Protein AF-A0A239MAB8-F1 (afdb_monomer_lite)

InterPro domains:
  IPR001387 Cro/C1-type, helix-turn-helix domain [PF01381] (14-65)
  IPR001387 Cro/C1-type, helix-turn-helix domain [PS50943] (10-65)
  IPR001387 Cro/C1-type, helix-turn-helix domain [SM00530] (9-65)
  IPR001387 Cro/C1-type, helix-turn-helix domain [cd00093] (10-65)
  IPR010982 Lambda repressor-like, DNA-binding domain superfamily [G3DSA:1.10.260.40] (6-77)
  IPR010982 Lambda repressor-like, DNA-binding domain superfamily [SSF47413] (8-68)

Radius of gyration: 22.15 Å; chains: 1; bounding box: 36×38×62 Å

Structure (mmCIF, N/CA/C/O backbone):
data_AF-A0A239MAB8-F1
#
_entry.id   AF-A0A239MAB8-F1
#
loop_
_atom_site.group_PDB
_atom_site.id
_atom_site.type_symbol
_atom_site.label_atom_id
_atom_site.label_alt_id
_atom_site.label_comp_id
_atom_site.label_asym_id
_atom_site.label_entity_id
_atom_site.label_seq_id
_atom_site.pdbx_PDB_ins_code
_atom_site.Cartn_x
_atom_site.Cartn_y
_atom_site.Cartn_z
_atom_site.occupancy
_atom_site.B_iso_or_equiv
_atom_site.auth_seq_id
_atom_site.auth_comp_id
_atom_site.auth_asym_id
_atom_site.auth_atom_id
_atom_site.pdbx_PDB_model_num
ATOM 1 N N . MET A 1 1 ? -3.885 15.997 17.990 1.00 55.22 1 MET A N 1
ATOM 2 C CA . MET A 1 1 ? -3.263 15.566 16.721 1.00 55.22 1 MET A CA 1
ATOM 3 C C . MET A 1 1 ? -2.112 14.643 17.076 1.00 55.22 1 MET A C 1
ATOM 5 O O . MET A 1 1 ? -1.429 14.923 18.052 1.00 55.22 1 MET A O 1
ATOM 9 N N . THR A 1 2 ? -1.982 13.510 16.391 1.00 72.38 2 THR A N 1
ATOM 10 C CA . THR A 1 2 ? -0.886 12.551 16.601 1.00 72.38 2 THR A CA 1
ATOM 11 C C . THR A 1 2 ? 0.340 12.976 15.790 1.00 72.38 2 THR A C 1
ATOM 13 O O . THR A 1 2 ? 0.179 13.565 14.726 1.00 72.38 2 THR A O 1
ATOM 16 N N . ASN A 1 3 ? 1.550 12.696 16.287 1.00 85.88 3 ASN A N 1
ATOM 17 C CA . ASN A 1 3 ? 2.802 12.974 15.566 1.00 85.88 3 ASN A CA 1
ATOM 18 C C . ASN A 1 3 ? 3.160 11.873 14.551 1.00 85.88 3 ASN A C 1
ATOM 20 O O . ASN A 1 3 ? 4.149 12.008 13.837 1.00 85.88 3 ASN A O 1
ATOM 24 N N . SER A 1 4 ? 2.390 10.781 14.502 1.00 96.69 4 SER A N 1
ATOM 25 C CA . SER A 1 4 ? 2.621 9.675 13.571 1.00 96.69 4 SER A CA 1
ATOM 26 C C . SER A 1 4 ? 1.962 9.973 12.216 1.00 96.69 4 SER A C 1
ATOM 28 O O . SER A 1 4 ? 0.727 10.038 12.158 1.00 96.69 4 SER A O 1
ATOM 30 N N . PRO A 1 5 ? 2.730 10.140 11.119 1.00 97.25 5 PRO A N 1
ATOM 31 C CA . PRO A 1 5 ? 2.160 10.325 9.786 1.00 97.25 5 PRO A CA 1
ATOM 32 C C . PRO A 1 5 ? 1.316 9.125 9.337 1.00 97.25 5 PRO A C 1
ATOM 34 O O . PRO A 1 5 ? 0.291 9.323 8.690 1.00 97.25 5 PRO A O 1
ATOM 37 N N . THR A 1 6 ? 1.664 7.899 9.737 1.00 97.94 6 THR A N 1
ATOM 38 C CA . THR A 1 6 ? 0.860 6.700 9.447 1.00 97.94 6 THR A CA 1
ATOM 39 C C . THR A 1 6 ? -0.491 6.745 10.155 1.00 97.94 6 THR A C 1
ATOM 41 O O . THR A 1 6 ? -1.522 6.449 9.552 1.00 97.94 6 THR A O 1
ATOM 44 N N . ALA A 1 7 ? -0.513 7.143 11.431 1.00 97.69 7 ALA A N 1
ATOM 45 C CA . ALA A 1 7 ? -1.757 7.281 12.182 1.00 97.69 7 ALA A CA 1
ATOM 46 C C . ALA A 1 7 ? -2.636 8.413 11.627 1.00 97.69 7 ALA A C 1
ATOM 48 O O . ALA A 1 7 ? -3.853 8.254 11.535 1.00 97.69 7 ALA A O 1
ATOM 49 N N . ALA A 1 8 ? -2.021 9.528 11.218 1.00 97.44 8 ALA A N 1
ATOM 50 C CA . ALA A 1 8 ? -2.714 10.634 10.565 1.00 97.44 8 ALA A CA 1
ATOM 51 C C . ALA A 1 8 ? -3.331 10.198 9.227 1.00 97.44 8 ALA A C 1
ATOM 53 O O . ALA A 1 8 ? -4.517 10.432 9.008 1.00 97.44 8 ALA A O 1
ATOM 54 N N . PHE A 1 9 ? -2.569 9.495 8.382 1.00 97.88 9 PHE A N 1
ATOM 55 C CA . PHE A 1 9 ? -3.067 8.940 7.123 1.00 97.88 9 PHE A CA 1
ATOM 56 C C . PHE A 1 9 ? -4.250 7.992 7.353 1.00 97.88 9 PHE A C 1
ATOM 58 O O . PHE A 1 9 ? -5.293 8.144 6.722 1.00 97.88 9 PHE A O 1
ATOM 65 N N . LEU A 1 10 ? -4.128 7.058 8.304 1.00 97.38 10 LEU A N 1
ATOM 66 C CA . LEU A 1 10 ? -5.215 6.142 8.652 1.00 97.38 10 LEU A CA 1
ATOM 67 C C . LEU A 1 10 ? -6.459 6.890 9.158 1.00 97.38 10 LEU A C 1
ATOM 69 O O . LEU A 1 10 ? -7.571 6.503 8.810 1.00 97.38 10 LEU A O 1
ATOM 73 N N . SER A 1 11 ? -6.298 7.951 9.959 1.00 96.56 11 SER A N 1
ATOM 74 C CA . SER A 1 11 ? -7.434 8.768 10.415 1.00 96.56 11 SER A CA 1
ATOM 75 C C . SER A 1 11 ? -8.176 9.381 9.230 1.00 96.56 11 SER A C 1
ATOM 77 O O . SER A 1 11 ? -9.388 9.212 9.121 1.00 96.56 11 SER A O 1
ATOM 79 N N . THR A 1 12 ? -7.444 10.001 8.301 1.00 96.69 12 THR A N 1
ATOM 80 C CA . THR A 1 12 ? -8.011 10.592 7.082 1.00 96.69 12 THR A CA 1
ATOM 81 C C . THR A 1 12 ? -8.683 9.545 6.192 1.00 96.69 12 THR A C 1
ATOM 83 O O . THR A 1 12 ? -9.762 9.800 5.656 1.00 96.69 12 THR A O 1
ATOM 86 N N . ALA A 1 13 ? -8.088 8.356 6.052 1.00 97.00 13 ALA A N 1
ATOM 87 C CA . ALA A 1 13 ? -8.659 7.259 5.272 1.00 97.00 13 ALA A CA 1
ATOM 88 C C . ALA A 1 13 ? -9.974 6.751 5.889 1.00 97.00 13 ALA A C 1
ATOM 90 O O . ALA A 1 13 ? -10.968 6.587 5.185 1.00 97.00 13 ALA A O 1
ATOM 91 N N . ILE A 1 14 ? -10.017 6.578 7.216 1.00 95.94 14 ILE A N 1
ATOM 92 C CA . ILE A 1 14 ? -11.240 6.197 7.937 1.00 95.94 14 ILE A CA 1
ATOM 93 C C . ILE A 1 14 ? -12.330 7.257 7.737 1.00 95.94 14 ILE A C 1
ATOM 95 O O . ILE A 1 14 ? -13.464 6.904 7.423 1.00 95.94 14 ILE A O 1
ATOM 99 N N . GLU A 1 15 ? -11.996 8.539 7.900 1.00 95.50 15 GLU A N 1
ATOM 100 C CA . GLU A 1 15 ? -12.938 9.654 7.734 1.00 95.50 15 GLU A CA 1
ATOM 101 C C . GLU A 1 15 ? -13.489 9.735 6.302 1.00 95.50 15 GLU A C 1
ATOM 103 O O . GLU A 1 15 ? -14.690 9.931 6.119 1.00 95.50 15 GLU A O 1
ATOM 108 N N . SER A 1 16 ? -12.639 9.508 5.298 1.00 95.88 16 SER A N 1
ATOM 109 C CA . SER A 1 16 ? -13.021 9.529 3.879 1.00 95.88 16 SER A CA 1
ATOM 110 C C . SER A 1 16 ? -13.866 8.324 3.454 1.00 95.88 16 SER A C 1
ATOM 112 O O . SER A 1 16 ? -14.669 8.443 2.534 1.00 95.88 16 SER A O 1
ATOM 114 N N . SER A 1 17 ? -13.729 7.177 4.130 1.00 95.38 17 SER A N 1
ATOM 115 C CA . SER A 1 17 ? -14.414 5.932 3.746 1.00 95.38 17 SER A CA 1
ATOM 116 C C . SER A 1 17 ? -15.939 5.958 3.925 1.00 95.38 17 SER A C 1
ATOM 118 O O . SER A 1 17 ? -16.648 5.130 3.356 1.00 95.38 17 SER A O 1
ATOM 120 N N . GLY A 1 18 ? -16.459 6.847 4.781 1.00 93.06 18 GLY A N 1
ATOM 121 C CA . GLY A 1 18 ? -17.872 6.864 5.178 1.00 93.06 18 GLY A CA 1
ATOM 122 C C . GLY A 1 18 ? -18.327 5.658 6.017 1.00 93.06 18 GLY A C 1
ATOM 123 O O . GLY A 1 18 ? -19.497 5.587 6.393 1.00 93.06 18 GLY A O 1
ATOM 124 N N . LEU A 1 19 ? -17.428 4.721 6.340 1.00 94.69 19 LEU A N 1
ATOM 125 C CA . LEU A 1 19 ? -17.720 3.535 7.141 1.00 94.69 19 LEU A CA 1
ATOM 126 C C . LEU A 1 19 ? -17.462 3.777 8.626 1.00 94.69 19 LEU A C 1
ATOM 128 O O . LEU A 1 19 ? -16.612 4.568 9.041 1.00 94.69 19 LEU A O 1
ATOM 132 N N . THR A 1 20 ? -18.151 3.016 9.469 1.00 94.31 20 THR A N 1
ATOM 133 C CA . THR A 1 20 ? -17.839 2.993 10.895 1.00 94.31 20 THR A CA 1
ATOM 134 C C . THR A 1 20 ? -16.521 2.257 11.149 1.00 94.31 20 THR A C 1
ATOM 136 O O . THR A 1 20 ? -16.177 1.275 10.490 1.00 94.31 20 THR A O 1
ATOM 139 N N . GLN A 1 21 ? -15.808 2.646 12.210 1.00 93.12 21 GLN A N 1
ATOM 140 C CA . GLN A 1 21 ? -14.595 1.939 12.652 1.00 93.12 21 GLN A CA 1
ATOM 141 C C . GLN A 1 21 ? -14.836 0.440 12.913 1.00 93.12 21 GLN A C 1
ATOM 143 O O . GLN A 1 21 ? -13.923 -0.367 12.758 1.00 93.12 21 GLN A O 1
ATOM 148 N N . ARG A 1 22 ? -16.061 0.048 13.295 1.00 93.25 22 ARG A N 1
ATOM 149 C CA . ARG A 1 22 ? -16.425 -1.359 13.512 1.00 93.25 22 ARG A CA 1
ATOM 150 C C . ARG A 1 22 ? -16.502 -2.135 12.198 1.00 93.25 22 ARG A C 1
ATOM 152 O O . ARG A 1 22 ? -16.036 -3.269 12.153 1.00 93.25 22 ARG A O 1
ATOM 159 N N . GLU A 1 23 ? -17.068 -1.535 11.154 1.00 95.31 23 GLU A N 1
ATOM 160 C CA . GLU A 1 23 ? -17.128 -2.134 9.817 1.00 95.31 23 GLU A CA 1
ATOM 161 C C . GLU A 1 23 ? -15.733 -2.268 9.217 1.00 95.31 23 GLU A C 1
ATOM 163 O O . GLU A 1 23 ? -15.379 -3.352 8.762 1.00 95.31 23 GLU A O 1
ATOM 168 N N . ILE A 1 24 ? -14.916 -1.214 9.304 1.00 96.25 24 ILE A N 1
ATOM 169 C CA . ILE A 1 24 ? -13.526 -1.232 8.827 1.00 96.25 24 ILE A CA 1
ATOM 170 C C . ILE A 1 24 ? -12.730 -2.317 9.553 1.00 96.25 24 ILE A C 1
ATOM 172 O O . ILE A 1 24 ? -12.076 -3.133 8.912 1.00 96.25 24 ILE A O 1
ATOM 176 N N . ALA A 1 25 ? -12.827 -2.389 10.885 1.00 94.50 25 ALA A N 1
ATOM 177 C CA . ALA A 1 25 ? -12.146 -3.424 11.658 1.00 94.50 25 ALA A CA 1
ATOM 178 C C . ALA A 1 25 ? -12.594 -4.843 11.271 1.00 94.50 25 ALA A C 1
ATOM 180 O O . ALA A 1 25 ? -11.757 -5.742 11.200 1.00 94.50 25 ALA A O 1
ATOM 181 N N . GLY A 1 26 ? -13.889 -5.038 10.999 1.00 94.56 26 GLY A N 1
ATOM 182 C CA . GLY A 1 26 ? -14.425 -6.309 10.513 1.00 94.56 26 GLY A CA 1
ATOM 183 C C . GLY A 1 26 ? -13.870 -6.689 9.139 1.00 94.56 26 GLY A C 1
ATOM 184 O O . GLY A 1 26 ? -13.380 -7.803 8.975 1.00 94.56 26 GLY A O 1
ATOM 185 N N . ARG A 1 27 ? -13.883 -5.753 8.181 1.00 94.81 27 ARG A N 1
ATOM 186 C CA . ARG A 1 27 ? -13.348 -5.957 6.821 1.00 94.81 27 ARG A CA 1
ATOM 187 C C . ARG A 1 27 ? -11.841 -6.214 6.823 1.00 94.81 27 ARG A C 1
ATOM 189 O O . ARG A 1 27 ? -11.376 -7.121 6.147 1.00 94.81 27 ARG A O 1
ATOM 196 N N . ALA A 1 28 ? -11.090 -5.489 7.650 1.00 94.50 28 ALA A N 1
ATOM 197 C CA . ALA A 1 28 ? -9.640 -5.636 7.769 1.00 94.50 28 ALA A CA 1
ATOM 198 C C . ALA A 1 28 ? -9.198 -6.871 8.589 1.00 94.50 28 ALA A C 1
ATOM 200 O O . ALA A 1 28 ? -7.998 -7.107 8.782 1.00 94.50 28 ALA A O 1
ATOM 201 N N . GLY A 1 29 ? -10.149 -7.658 9.109 1.00 91.62 29 GLY A N 1
ATOM 202 C CA . GLY A 1 29 ? -9.868 -8.852 9.906 1.00 91.62 29 GLY A CA 1
ATOM 203 C C . GLY A 1 29 ? -9.169 -8.544 11.233 1.00 91.62 29 GLY A C 1
ATOM 204 O O . GLY A 1 29 ? -8.347 -9.339 11.696 1.00 91.62 29 GLY A O 1
ATOM 205 N N . LEU A 1 30 ? -9.449 -7.382 11.834 1.00 91.06 30 LEU A N 1
ATOM 206 C CA . LEU A 1 30 ? -8.897 -7.014 13.134 1.00 91.06 30 LEU A CA 1
ATOM 207 C C . LEU A 1 30 ? -9.633 -7.772 14.251 1.00 91.06 30 LEU A C 1
ATOM 209 O O . LEU A 1 30 ? -10.861 -7.707 14.332 1.00 91.06 30 LEU A O 1
ATOM 213 N N . PRO A 1 31 ? -8.910 -8.432 15.176 1.00 83.81 31 PRO A N 1
ATOM 214 C CA . PRO A 1 31 ? -9.527 -9.267 16.207 1.00 83.81 31 PRO A CA 1
ATOM 215 C C . PRO A 1 31 ? -10.369 -8.461 17.202 1.00 83.81 31 PRO A C 1
ATOM 217 O O . PRO A 1 31 ? -11.293 -8.994 17.812 1.00 83.81 31 PRO A O 1
ATOM 220 N N . LYS A 1 32 ? -10.044 -7.176 17.396 1.00 86.75 32 LYS A N 1
ATOM 221 C CA . LYS A 1 32 ? -10.791 -6.274 18.272 1.00 86.75 32 LYS A CA 1
ATOM 222 C C . LYS A 1 32 ? -10.937 -4.893 17.613 1.00 86.75 32 LYS A C 1
ATOM 224 O O . LYS A 1 32 ? -9.920 -4.276 17.292 1.00 86.75 32 LYS A O 1
ATOM 229 N N . PRO A 1 33 ? -12.165 -4.356 17.466 1.00 84.31 33 PRO A N 1
ATOM 230 C CA . PRO A 1 33 ? -12.390 -3.050 16.838 1.00 84.31 33 PRO A CA 1
ATOM 231 C C . PRO A 1 33 ? -11.715 -1.868 17.543 1.00 84.31 33 PRO A C 1
ATOM 233 O O . PRO A 1 33 ? -11.384 -0.870 16.909 1.00 84.31 33 PRO A O 1
ATOM 236 N N . ASN A 1 34 ? -11.477 -1.971 18.855 1.00 90.56 34 ASN A N 1
ATOM 237 C CA . ASN A 1 34 ? -10.825 -0.914 19.630 1.00 90.56 34 ASN A CA 1
ATOM 238 C C . ASN A 1 34 ? -9.366 -0.666 19.207 1.00 90.56 34 ASN A C 1
ATOM 240 O O . ASN A 1 34 ? -8.871 0.443 19.399 1.00 90.56 34 ASN A O 1
ATOM 244 N N . VAL A 1 35 ? -8.701 -1.650 18.591 1.00 91.56 35 VAL A N 1
ATOM 245 C CA . VAL A 1 35 ? -7.326 -1.497 18.100 1.00 91.56 35 VAL A CA 1
ATOM 246 C C . VAL A 1 35 ? -7.257 -0.442 17.004 1.00 91.56 35 VAL A C 1
ATOM 248 O O . VAL A 1 35 ? -6.334 0.364 17.011 1.00 91.56 35 VAL A O 1
ATOM 251 N N . LEU A 1 36 ? -8.277 -0.339 16.148 1.00 93.81 36 LEU A N 1
ATOM 252 C CA . LEU A 1 36 ? -8.333 0.696 15.114 1.00 93.81 36 LEU A CA 1
ATOM 253 C C . LEU A 1 36 ? -8.332 2.113 15.721 1.00 93.81 36 LEU A C 1
ATOM 255 O O . LEU A 1 36 ? -7.673 3.020 15.214 1.00 93.81 36 LEU A O 1
ATOM 259 N N . SER A 1 37 ? -8.999 2.296 16.867 1.00 92.75 37 SER A N 1
ATOM 260 C CA . SER A 1 37 ? -8.977 3.571 17.593 1.00 92.75 37 SER A CA 1
ATOM 261 C C . SER A 1 37 ? -7.634 3.860 18.270 1.00 92.75 37 SER A C 1
ATOM 263 O O . SER A 1 37 ? -7.315 5.031 18.460 1.00 92.75 37 SER A O 1
ATOM 265 N N . MET A 1 38 ? -6.874 2.840 18.671 1.00 94.44 38 MET A N 1
ATOM 266 C CA . MET A 1 38 ? -5.517 3.030 19.199 1.00 94.44 38 MET A CA 1
ATOM 267 C C . MET A 1 38 ? -4.550 3.389 18.064 1.00 94.44 38 MET A C 1
ATOM 269 O O . MET A 1 38 ? -3.742 4.305 18.211 1.00 94.44 38 MET A O 1
ATOM 273 N N . MET A 1 39 ? -4.704 2.751 16.897 1.00 95.94 39 MET A N 1
ATOM 274 C CA . MET A 1 39 ? -3.907 3.031 15.698 1.00 95.94 39 MET A CA 1
ATOM 275 C C . MET A 1 39 ? -4.065 4.475 15.214 1.00 95.94 39 MET A C 1
ATOM 277 O O . MET A 1 39 ? -3.065 5.167 15.062 1.00 95.94 39 MET A O 1
ATOM 281 N N . LYS A 1 40 ? -5.297 4.986 15.059 1.00 93.44 40 LYS A N 1
ATOM 282 C CA . LYS A 1 40 ? -5.517 6.378 14.601 1.00 93.44 40 LYS A CA 1
ATOM 283 C C . LYS A 1 40 ? -4.959 7.439 15.560 1.00 93.44 40 LYS A C 1
ATOM 285 O O . LYS A 1 40 ? -4.666 8.557 15.154 1.00 93.44 40 LYS A O 1
ATOM 290 N N . ARG A 1 41 ? -4.842 7.112 16.854 1.00 93.56 41 ARG A N 1
ATOM 291 C CA . ARG A 1 41 ? -4.245 8.005 17.861 1.00 93.56 41 ARG A CA 1
ATOM 292 C C . ARG A 1 41 ? -2.720 7.886 17.909 1.00 93.56 41 ARG A C 1
ATOM 294 O O . ARG A 1 41 ? -2.072 8.723 18.528 1.00 93.56 41 ARG A O 1
ATOM 301 N N . GLY A 1 42 ? -2.140 6.895 17.231 1.00 94.12 42 GLY A N 1
ATOM 302 C CA . GLY A 1 42 ? -0.713 6.581 17.289 1.00 94.12 42 GLY A CA 1
ATOM 303 C C . GLY A 1 42 ? -0.288 5.881 18.584 1.00 94.12 42 GLY A C 1
ATOM 304 O O . GLY A 1 42 ? 0.901 5.796 18.861 1.00 94.12 42 GLY A O 1
ATOM 305 N N . GLU A 1 43 ? -1.234 5.371 19.380 1.00 94.31 43 GLU A N 1
ATOM 306 C CA . GLU A 1 43 ? -0.949 4.594 20.601 1.00 94.31 43 GLU A CA 1
ATOM 307 C C . GLU A 1 43 ? -0.449 3.181 20.274 1.00 94.31 43 GLU A C 1
ATOM 309 O O . GLU A 1 43 ? 0.165 2.506 21.096 1.00 94.31 43 GLU A O 1
ATOM 314 N N . THR A 1 44 ? -0.741 2.696 19.069 1.00 94.69 44 THR A N 1
ATOM 315 C CA . THR A 1 44 ? -0.286 1.404 18.555 1.00 94.69 44 THR A CA 1
ATOM 316 C C . THR A 1 44 ? 0.057 1.574 17.084 1.00 94.69 44 THR A C 1
ATOM 318 O O . THR A 1 44 ? -0.680 2.236 16.357 1.00 94.69 44 THR A O 1
ATOM 321 N N . LYS A 1 45 ? 1.168 0.986 16.634 1.00 96.44 45 LYS A N 1
ATOM 322 C CA . LYS A 1 45 ? 1.535 1.015 15.214 1.00 96.44 45 LYS A CA 1
ATOM 323 C C . LYS A 1 45 ? 0.485 0.296 14.372 1.00 96.44 45 LYS A C 1
ATOM 325 O O . LYS A 1 45 ? -0.095 -0.697 14.813 1.00 96.44 45 LYS A O 1
ATOM 330 N N . VAL A 1 46 ? 0.286 0.770 13.147 1.00 96.94 46 VAL A N 1
ATOM 331 C CA . VAL A 1 46 ? -0.444 -0.001 12.139 1.00 96.94 46 VAL A CA 1
ATOM 332 C C . VAL A 1 46 ? 0.435 -1.192 11.740 1.00 96.94 46 VAL A C 1
ATOM 334 O O . VAL A 1 46 ? 1.570 -0.973 11.315 1.00 96.94 46 VAL A O 1
ATOM 337 N N . PRO A 1 47 ? -0.031 -2.443 11.884 1.00 95.69 47 PRO A N 1
ATOM 338 C CA . PRO A 1 47 ? 0.724 -3.597 11.419 1.00 95.69 47 PRO A CA 1
ATOM 339 C C . PRO A 1 47 ? 0.832 -3.558 9.894 1.00 95.69 47 PRO A C 1
ATOM 341 O O . PRO A 1 47 ? -0.181 -3.429 9.203 1.00 95.69 47 PRO A O 1
ATOM 344 N N . ILE A 1 48 ? 2.051 -3.650 9.367 1.00 96.88 48 ILE A N 1
ATOM 345 C CA . ILE A 1 48 ? 2.331 -3.494 7.932 1.00 96.88 48 ILE A CA 1
ATOM 346 C C . ILE A 1 48 ? 1.586 -4.545 7.106 1.00 96.88 48 ILE A C 1
ATOM 348 O O . ILE A 1 48 ? 1.012 -4.237 6.066 1.00 96.88 48 ILE A O 1
ATOM 352 N N . GLU A 1 49 ? 1.498 -5.770 7.614 1.00 95.88 49 GLU A N 1
ATOM 353 C CA . GLU A 1 49 ? 0.772 -6.876 6.996 1.00 95.88 49 GLU A CA 1
ATOM 354 C C . GLU A 1 49 ? -0.743 -6.636 6.891 1.00 95.88 49 GLU A C 1
ATOM 356 O O . GLU A 1 49 ? -1.427 -7.315 6.128 1.00 95.88 49 GLU A O 1
ATOM 361 N N . ARG A 1 50 ? -1.286 -5.672 7.648 1.00 95.88 50 ARG A N 1
ATOM 362 C CA . ARG A 1 50 ? -2.707 -5.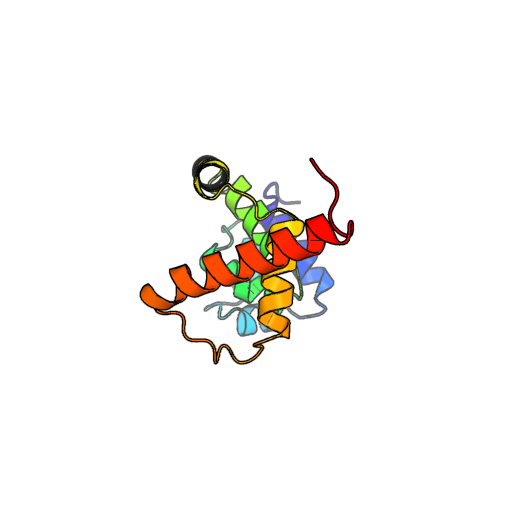295 7.614 1.00 95.88 50 ARG A CA 1
ATOM 363 C C . ARG A 1 50 ? -3.002 -4.119 6.699 1.00 95.88 50 ARG A C 1
ATOM 365 O O . ARG A 1 50 ? -4.175 -3.872 6.433 1.00 95.88 50 ARG A O 1
ATOM 372 N N . ILE A 1 51 ? -1.982 -3.430 6.192 1.00 97.69 51 ILE A N 1
ATOM 373 C CA . ILE A 1 51 ? -2.156 -2.272 5.310 1.00 97.69 51 ILE A CA 1
ATOM 374 C C . ILE A 1 51 ? -3.016 -2.599 4.080 1.00 97.69 51 ILE A C 1
ATOM 376 O O . ILE A 1 51 ? -3.945 -1.833 3.844 1.00 97.69 51 ILE A O 1
ATOM 380 N N . PRO A 1 52 ? -2.831 -3.724 3.354 1.00 97.62 52 PRO A N 1
ATOM 381 C CA . PRO A 1 52 ? -3.678 -4.031 2.198 1.00 97.62 52 PRO A CA 1
ATOM 382 C C . PRO A 1 52 ? -5.165 -4.136 2.557 1.00 97.62 52 PRO A C 1
ATOM 384 O O . PRO A 1 52 ? -6.004 -3.517 1.912 1.00 97.62 52 PRO A O 1
ATOM 387 N N . ALA A 1 53 ? -5.488 -4.851 3.639 1.00 97.56 53 ALA A N 1
ATOM 388 C CA . ALA A 1 53 ? -6.869 -5.053 4.071 1.00 97.56 53 ALA A CA 1
ATOM 389 C C . ALA A 1 53 ? -7.501 -3.770 4.644 1.00 97.56 53 ALA A C 1
ATOM 391 O O . ALA A 1 53 ? -8.698 -3.539 4.496 1.00 97.56 53 ALA A O 1
ATOM 392 N N . LEU A 1 54 ? -6.705 -2.919 5.302 1.00 97.62 54 LEU A N 1
ATOM 393 C CA . LEU A 1 54 ? -7.154 -1.603 5.764 1.00 97.62 54 LEU A CA 1
ATOM 394 C C . LEU A 1 54 ? -7.384 -0.641 4.596 1.00 97.62 54 LEU A C 1
ATOM 396 O O . LEU A 1 54 ? -8.366 0.095 4.623 1.00 97.62 54 LEU A O 1
ATOM 400 N N . ALA A 1 55 ? -6.507 -0.662 3.592 1.00 98.06 55 ALA A N 1
ATOM 401 C CA . ALA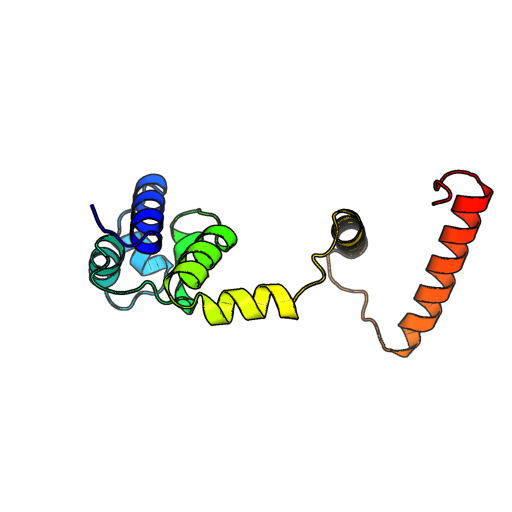 A 1 55 ? -6.622 0.158 2.395 1.00 98.06 55 ALA A CA 1
ATOM 402 C C . ALA A 1 55 ? -7.862 -0.217 1.577 1.00 98.06 55 ALA A C 1
ATOM 404 O O . ALA A 1 55 ? -8.647 0.657 1.233 1.00 98.06 55 ALA A O 1
ATOM 405 N N . GLU A 1 56 ? -8.105 -1.515 1.381 1.00 97.56 56 GLU A N 1
ATOM 406 C CA . GLU A 1 56 ? -9.333 -2.021 0.759 1.00 97.56 56 GLU A CA 1
ATOM 407 C C . GLU A 1 56 ? -10.580 -1.622 1.562 1.00 97.56 56 GLU A C 1
ATOM 409 O O . GLU A 1 56 ? -11.565 -1.143 1.006 1.00 97.56 56 GLU A O 1
ATOM 414 N N . ALA A 1 57 ? -10.543 -1.770 2.891 1.00 97.06 57 ALA A N 1
ATOM 415 C CA . ALA A 1 57 ? -11.675 -1.411 3.738 1.00 97.06 57 ALA A CA 1
ATOM 416 C C . ALA A 1 57 ? -11.982 0.096 3.728 1.00 97.06 57 ALA A C 1
ATOM 418 O O . ALA A 1 57 ? -13.148 0.458 3.873 1.00 97.06 57 ALA A O 1
ATOM 419 N N . CYS A 1 58 ? -10.963 0.949 3.592 1.00 96.88 58 CYS A N 1
ATOM 420 C CA . CYS A 1 58 ? -11.104 2.408 3.589 1.00 96.88 58 CYS A CA 1
ATOM 421 C C . CYS A 1 58 ? -11.176 3.022 2.182 1.00 96.88 58 CYS A C 1
ATOM 423 O O . CYS A 1 58 ? -11.293 4.241 2.092 1.00 96.88 58 CYS A O 1
ATOM 425 N N . ASP A 1 59 ? -11.089 2.208 1.126 1.00 96.56 59 ASP A N 1
ATOM 426 C CA . ASP A 1 59 ? -10.983 2.642 -0.274 1.00 96.56 59 ASP A CA 1
ATOM 427 C C . ASP A 1 59 ? -9.876 3.693 -0.494 1.00 96.56 59 ASP A C 1
ATOM 429 O O . ASP A 1 59 ? -10.095 4.779 -1.031 1.00 96.56 59 ASP A O 1
ATOM 433 N N . CYS A 1 60 ? -8.665 3.399 -0.006 1.00 96.06 60 CYS A N 1
ATOM 434 C CA . CYS A 1 60 ? -7.496 4.267 -0.165 1.00 96.06 60 CYS A CA 1
ATOM 435 C C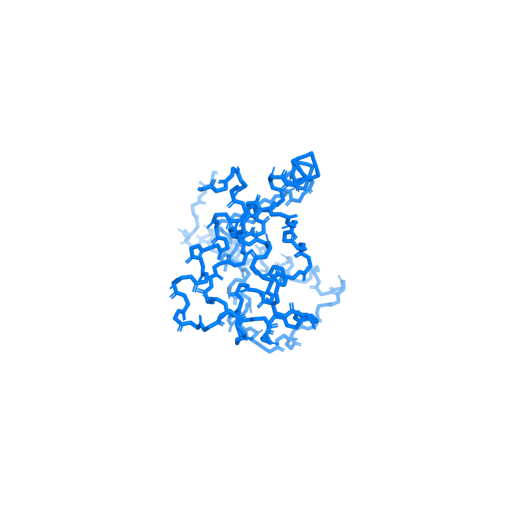 . CYS A 1 60 ? -6.328 3.550 -0.850 1.00 96.06 60 CYS A C 1
ATOM 437 O O . CYS A 1 60 ? -6.306 2.326 -0.954 1.00 96.06 60 CYS A O 1
ATOM 439 N N . ASP A 1 61 ? -5.343 4.318 -1.327 1.00 94.94 61 ASP A N 1
ATOM 440 C CA . ASP A 1 61 ? -4.194 3.756 -2.037 1.00 94.94 61 ASP A CA 1
ATOM 441 C C . ASP A 1 61 ? -3.284 2.938 -1.091 1.00 94.94 61 ASP A C 1
ATOM 443 O O . ASP A 1 61 ? -2.647 3.511 -0.194 1.00 94.94 61 ASP A O 1
ATOM 447 N N . PRO A 1 62 ? -3.168 1.607 -1.285 1.00 95.62 62 PRO A N 1
ATOM 448 C CA . PRO A 1 62 ? -2.303 0.768 -0.466 1.00 95.62 62 PRO A CA 1
ATOM 449 C C . PRO A 1 62 ? -0.812 1.075 -0.656 1.00 95.62 62 PRO A C 1
ATOM 451 O O . PRO A 1 62 ? -0.039 0.841 0.275 1.00 95.62 62 PRO A O 1
ATOM 454 N N . GLN A 1 63 ? -0.386 1.580 -1.822 1.00 93.12 63 GLN A N 1
ATOM 455 C CA . GLN A 1 63 ? 1.023 1.893 -2.076 1.00 93.12 63 GLN A CA 1
ATOM 456 C C . GLN A 1 63 ? 1.461 3.099 -1.256 1.00 93.12 63 GLN A C 1
ATOM 458 O O . GLN A 1 63 ? 2.470 3.029 -0.553 1.00 93.12 63 GLN A O 1
ATOM 463 N N . GLU A 1 64 ? 0.676 4.175 -1.291 1.00 95.31 64 GLU A N 1
ATOM 464 C CA . GLU A 1 64 ? 0.934 5.359 -0.480 1.00 95.31 64 GLU A CA 1
ATOM 465 C C . GLU A 1 64 ? 0.885 5.038 1.017 1.00 95.31 64 GLU A C 1
ATOM 467 O O . GLU A 1 64 ? 1.786 5.426 1.767 1.00 95.31 64 GLU A O 1
ATOM 472 N N . PHE A 1 65 ? -0.107 4.256 1.455 1.00 98.06 65 PHE A N 1
ATOM 473 C CA . PHE A 1 65 ? -0.214 3.870 2.860 1.00 98.06 65 PHE A CA 1
ATOM 474 C C . PHE A 1 65 ? 1.010 3.060 3.323 1.00 98.06 65 PHE A C 1
ATOM 476 O O . PHE A 1 65 ? 1.624 3.376 4.347 1.00 98.06 65 PHE A O 1
ATOM 483 N N . LEU A 1 66 ? 1.418 2.052 2.543 1.00 97.12 66 LEU A N 1
ATOM 484 C CA . LEU A 1 66 ? 2.602 1.247 2.840 1.00 97.12 66 LEU A CA 1
ATOM 485 C C . LEU A 1 66 ? 3.875 2.094 2.827 1.00 97.12 66 LEU A C 1
ATOM 487 O O . LEU A 1 66 ? 4.709 1.949 3.720 1.00 97.12 66 LEU A O 1
ATOM 491 N N . ARG A 1 67 ? 4.018 3.001 1.857 1.00 95.44 67 ARG A N 1
ATOM 492 C CA . ARG A 1 67 ? 5.171 3.899 1.747 1.00 95.44 67 ARG A CA 1
ATOM 493 C C . ARG A 1 67 ? 5.317 4.766 2.994 1.00 95.44 67 ARG A C 1
ATOM 495 O O . ARG A 1 67 ? 6.422 4.858 3.531 1.00 95.44 67 ARG A O 1
ATOM 502 N N . ILE A 1 68 ? 4.230 5.377 3.468 1.00 97.88 68 ILE A N 1
ATOM 503 C CA . ILE A 1 68 ? 4.228 6.196 4.689 1.00 97.88 68 ILE A CA 1
ATOM 504 C C . ILE A 1 68 ? 4.628 5.339 5.896 1.00 97.88 68 ILE A C 1
ATOM 506 O O . ILE A 1 68 ? 5.558 5.705 6.618 1.00 97.88 68 ILE A O 1
ATOM 510 N N . ALA A 1 69 ? 3.998 4.172 6.064 1.00 98.06 69 ALA A N 1
ATOM 511 C CA . ALA A 1 69 ? 4.273 3.271 7.181 1.00 98.06 69 ALA A CA 1
ATOM 512 C C . ALA A 1 69 ? 5.719 2.761 7.196 1.00 98.06 69 ALA A C 1
ATOM 514 O O . ALA A 1 69 ? 6.366 2.760 8.241 1.00 98.06 69 ALA A O 1
ATOM 515 N N . MET A 1 70 ? 6.261 2.367 6.044 1.00 97.31 70 MET A N 1
ATOM 516 C CA . MET A 1 70 ? 7.644 1.902 5.922 1.00 97.31 70 MET A CA 1
ATOM 517 C C . MET A 1 70 ? 8.646 3.027 6.173 1.00 97.31 70 MET A C 1
ATOM 519 O O . MET A 1 70 ? 9.631 2.815 6.877 1.00 97.31 70 MET A O 1
ATOM 523 N N . THR A 1 71 ? 8.372 4.229 5.660 1.00 96.56 71 THR A N 1
ATOM 524 C CA . THR A 1 71 ? 9.221 5.408 5.891 1.00 96.56 71 THR A CA 1
ATOM 525 C C . THR A 1 71 ? 9.255 5.784 7.374 1.00 96.56 71 THR A C 1
ATOM 527 O O . THR A 1 71 ? 10.307 6.150 7.887 1.00 96.56 71 THR A O 1
ATOM 530 N N . GLU A 1 72 ? 8.127 5.670 8.081 1.00 97.56 72 GLU A N 1
ATOM 531 C CA . GLU A 1 72 ? 8.048 5.976 9.512 1.00 97.56 72 GLU A CA 1
ATOM 532 C C . GLU A 1 72 ? 8.645 4.865 10.388 1.00 97.56 72 GLU A C 1
ATOM 534 O O . GLU A 1 72 ? 9.403 5.135 11.318 1.00 97.56 72 GLU A O 1
ATOM 539 N N . TYR A 1 73 ? 8.275 3.608 10.140 1.00 97.56 73 TYR A N 1
ATOM 540 C CA . TYR A 1 73 ? 8.575 2.506 11.055 1.00 97.56 73 TYR A CA 1
ATOM 541 C C . TYR A 1 73 ? 9.904 1.816 10.763 1.00 97.56 73 TYR A C 1
ATOM 543 O O . TYR A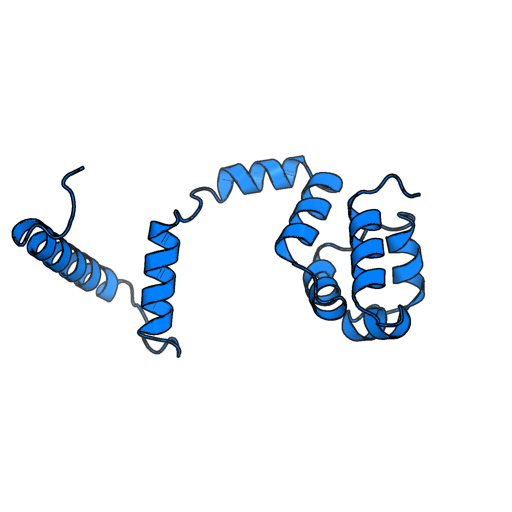 1 73 ? 10.516 1.299 11.699 1.00 97.56 73 TYR A O 1
ATOM 551 N N . HIS A 1 74 ? 10.334 1.795 9.499 1.00 97.00 74 HIS A N 1
ATOM 552 C CA . HIS A 1 74 ? 11.520 1.075 9.033 1.00 97.00 74 HIS A CA 1
ATOM 553 C C . HIS A 1 74 ? 12.278 1.854 7.937 1.00 97.00 74 HIS A C 1
ATOM 555 O O . HIS A 1 74 ? 12.489 1.316 6.846 1.00 97.00 74 HIS A O 1
ATOM 561 N N . PRO A 1 75 ? 12.716 3.102 8.200 1.00 96.25 75 PRO A N 1
ATOM 562 C CA . PRO A 1 75 ? 13.332 3.963 7.186 1.00 96.25 75 PRO A CA 1
ATOM 563 C C . PRO A 1 75 ? 14.575 3.343 6.533 1.00 96.25 75 PRO A C 1
ATOM 565 O O . PRO A 1 75 ? 14.762 3.473 5.327 1.00 96.25 75 PRO A O 1
ATOM 568 N N . GLU A 1 76 ? 15.398 2.620 7.297 1.00 96.50 76 GLU A N 1
ATOM 569 C CA . GLU A 1 76 ? 16.595 1.943 6.779 1.00 96.50 76 GLU A CA 1
ATOM 570 C C . GLU A 1 76 ? 16.235 0.798 5.825 1.00 96.50 76 GLU A C 1
ATOM 572 O O . GLU A 1 76 ? 16.762 0.726 4.716 1.00 96.50 76 GLU A O 1
ATOM 577 N N . ALA A 1 77 ? 15.288 -0.063 6.218 1.00 94.56 77 ALA A N 1
ATOM 578 C CA . ALA A 1 77 ? 14.818 -1.150 5.364 1.00 94.56 77 ALA A CA 1
ATOM 579 C C . ALA A 1 77 ? 14.150 -0.597 4.101 1.00 94.56 77 ALA A C 1
ATOM 581 O O . ALA A 1 77 ? 14.431 -1.071 3.007 1.00 94.56 77 ALA A O 1
ATOM 582 N N . TRP A 1 78 ? 13.322 0.444 4.232 1.00 93.94 78 TRP A N 1
ATOM 583 C CA . TRP A 1 78 ? 12.716 1.126 3.091 1.00 93.94 78 TRP A CA 1
ATOM 584 C C . TRP A 1 78 ? 13.769 1.720 2.147 1.00 93.94 78 TRP A C 1
ATOM 586 O O . TRP A 1 78 ? 13.653 1.589 0.929 1.00 93.94 78 TRP A O 1
ATOM 596 N N . GLY A 1 79 ? 14.830 2.319 2.692 1.00 89.94 79 GLY A N 1
ATOM 597 C CA . GLY A 1 79 ? 15.973 2.804 1.920 1.00 89.94 79 GLY A CA 1
ATOM 598 C C . GLY A 1 79 ? 16.659 1.689 1.129 1.00 89.94 79 GLY A C 1
ATOM 599 O O . GLY A 1 79 ? 16.850 1.830 -0.075 1.00 89.94 79 GLY A O 1
ATOM 600 N N . VAL A 1 80 ? 16.957 0.557 1.774 1.00 92.38 80 VAL A N 1
ATOM 601 C CA . VAL A 1 80 ? 17.560 -0.612 1.109 1.00 92.38 80 VAL A CA 1
ATOM 602 C C . VAL A 1 80 ? 16.639 -1.172 0.029 1.00 92.38 80 VAL A C 1
ATOM 604 O O . VAL A 1 80 ? 17.106 -1.434 -1.072 1.00 92.38 80 VAL A O 1
ATOM 607 N N . LEU A 1 81 ? 15.340 -1.321 0.301 1.00 87.81 81 LEU A N 1
ATOM 608 C CA . LEU A 1 81 ? 14.378 -1.817 -0.687 1.00 87.81 81 LEU A CA 1
ATOM 609 C C . LEU A 1 81 ? 14.356 -0.936 -1.941 1.00 87.81 81 LEU A C 1
ATOM 611 O O . LEU A 1 81 ? 14.379 -1.469 -3.045 1.00 87.81 81 LEU A O 1
ATOM 615 N N . ASN A 1 82 ? 14.387 0.390 -1.780 1.00 83.88 82 ASN A N 1
ATOM 616 C CA . ASN A 1 82 ? 14.431 1.325 -2.907 1.00 83.88 82 ASN A CA 1
ATOM 617 C C . ASN A 1 82 ? 15.738 1.267 -3.710 1.00 83.88 82 ASN A C 1
ATOM 619 O O . ASN A 1 82 ? 15.734 1.652 -4.871 1.00 83.88 82 ASN A O 1
ATOM 623 N N . VAL A 1 83 ? 16.843 0.816 -3.109 1.00 84.69 83 VAL A N 1
ATOM 624 C CA . VAL A 1 83 ? 18.124 0.616 -3.806 1.00 84.69 83 VAL A CA 1
ATOM 625 C C . VAL A 1 83 ? 18.187 -0.764 -4.470 1.00 84.69 83 VAL A C 1
ATOM 627 O O . VAL A 1 83 ? 18.707 -0.893 -5.571 1.00 84.69 83 VAL A O 1
ATOM 630 N N . VAL A 1 84 ? 17.683 -1.804 -3.798 1.00 83.81 84 VAL A N 1
ATOM 631 C CA . VAL A 1 84 ? 17.803 -3.210 -4.222 1.00 83.81 84 VAL A CA 1
ATOM 632 C C . VAL A 1 84 ? 16.763 -3.594 -5.271 1.00 83.81 84 VAL A C 1
ATOM 634 O O . VAL A 1 84 ? 17.073 -4.362 -6.176 1.00 83.81 84 VAL A O 1
ATOM 637 N N . PHE A 1 85 ? 15.535 -3.087 -5.155 1.00 77.44 85 PHE A N 1
ATOM 638 C CA . PHE A 1 85 ? 14.449 -3.366 -6.099 1.00 77.44 85 PHE A CA 1
ATOM 639 C C . PHE A 1 85 ? 14.331 -2.297 -7.202 1.00 77.44 85 PHE A C 1
ATOM 641 O O . PHE A 1 85 ? 13.291 -2.179 -7.844 1.00 77.44 85 PHE A O 1
ATOM 648 N N . ASP A 1 86 ? 15.415 -1.555 -7.440 1.00 59.12 86 ASP A N 1
ATOM 649 C CA . ASP A 1 86 ? 15.634 -0.729 -8.631 1.00 59.12 86 ASP A CA 1
ATOM 650 C C . ASP A 1 86 ? 16.310 -1.623 -9.703 1.00 59.12 86 ASP A C 1
ATOM 652 O O . ASP A 1 86 ? 17.305 -2.283 -9.393 1.00 59.12 86 ASP A O 1
ATOM 656 N N . PRO A 1 87 ? 15.781 -1.751 -10.935 1.00 58.19 87 PRO A N 1
ATOM 657 C CA . PRO A 1 87 ? 15.157 -0.688 -11.706 1.00 58.19 87 PRO A CA 1
ATOM 658 C C . PRO A 1 87 ? 13.665 -0.520 -11.430 1.00 58.19 87 PRO A C 1
ATOM 660 O O . PRO A 1 87 ? 12.877 -1.466 -11.492 1.00 58.19 87 PRO A O 1
ATOM 663 N N . LYS A 1 88 ? 13.257 0.738 -11.267 1.00 59.03 88 LYS A N 1
ATOM 664 C CA . LYS A 1 88 ? 11.911 1.186 -11.609 1.00 59.03 88 LYS A CA 1
ATOM 665 C C . LYS A 1 88 ? 11.656 0.747 -13.041 1.00 59.03 88 LYS A C 1
ATOM 667 O O . LYS A 1 88 ? 12.335 1.224 -13.949 1.00 59.03 88 LYS A O 1
ATOM 672 N N . LEU A 1 89 ? 10.688 -0.149 -13.233 1.00 72.25 89 LEU A N 1
ATOM 673 C CA . LEU A 1 89 ? 10.078 -0.340 -14.542 1.00 72.25 89 LEU A CA 1
ATOM 674 C C . LEU A 1 89 ? 9.794 1.059 -15.088 1.00 72.25 89 LEU A C 1
ATOM 676 O O . LEU A 1 89 ? 9.021 1.815 -14.495 1.00 72.25 89 LEU A O 1
ATOM 680 N N . SER A 1 90 ? 10.496 1.433 -16.150 1.00 70.75 90 SER A N 1
ATOM 681 C CA . SER A 1 90 ? 10.264 2.704 -16.813 1.00 70.75 90 SER A CA 1
ATOM 682 C C . SER A 1 90 ? 8.831 2.725 -17.347 1.00 70.75 90 SER A C 1
ATOM 684 O O . SER A 1 90 ? 8.190 1.679 -17.492 1.00 70.75 90 SER A O 1
ATOM 686 N N . ASP A 1 91 ? 8.317 3.900 -17.712 1.00 67.00 91 ASP A N 1
ATOM 687 C CA . ASP A 1 91 ? 7.007 3.989 -18.373 1.00 67.00 91 ASP A CA 1
ATOM 688 C C . ASP A 1 91 ? 6.936 3.088 -19.620 1.00 67.00 91 ASP A C 1
ATOM 690 O O . ASP A 1 91 ? 5.885 2.525 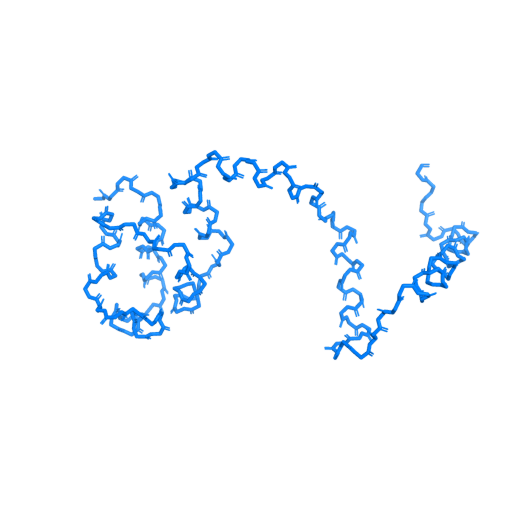-19.936 1.00 67.00 91 ASP A O 1
ATOM 694 N N . ARG A 1 92 ? 8.079 2.875 -20.287 1.00 72.19 92 ARG A N 1
ATOM 695 C CA . ARG A 1 92 ? 8.229 1.909 -21.378 1.00 72.19 92 ARG A CA 1
ATOM 696 C C . ARG A 1 92 ? 8.045 0.469 -20.900 1.00 72.19 92 ARG A C 1
ATOM 698 O O . ARG A 1 92 ? 7.285 -0.269 -21.526 1.00 72.19 92 ARG A O 1
ATOM 705 N N . ASP A 1 93 ? 8.712 0.064 -19.823 1.00 79.50 93 ASP A N 1
ATOM 706 C CA . ASP A 1 93 ? 8.630 -1.308 -19.303 1.00 79.50 93 ASP A CA 1
ATOM 707 C C . ASP A 1 93 ? 7.213 -1.625 -18.807 1.00 79.50 93 ASP A C 1
ATOM 709 O O . ASP A 1 93 ? 6.659 -2.682 -19.115 1.00 79.50 93 ASP A O 1
ATOM 713 N N . LEU A 1 94 ? 6.571 -0.667 -18.130 1.00 79.44 94 LEU A N 1
ATOM 714 C CA . LEU A 1 94 ? 5.157 -0.753 -17.759 1.00 79.44 94 LEU A CA 1
ATOM 715 C C . LEU A 1 94 ? 4.245 -0.821 -18.988 1.00 79.44 94 LEU A C 1
ATOM 717 O O . LEU A 1 94 ? 3.277 -1.582 -18.988 1.00 79.44 94 LEU A O 1
ATOM 721 N N . GLY A 1 95 ? 4.549 -0.061 -20.041 1.00 77.44 95 GLY A N 1
ATOM 722 C CA . GLY A 1 95 ? 3.845 -0.131 -21.319 1.00 77.44 95 GLY A CA 1
ATOM 723 C C . GLY A 1 95 ? 3.889 -1.533 -21.927 1.00 77.44 95 GLY A C 1
ATOM 724 O O . GLY A 1 95 ? 2.848 -2.064 -22.311 1.00 77.44 95 GLY A O 1
ATOM 725 N N . ILE A 1 96 ? 5.061 -2.169 -21.940 1.00 81.56 96 ILE A N 1
ATOM 726 C CA . ILE A 1 96 ? 5.236 -3.538 -22.449 1.00 81.56 96 ILE A CA 1
ATOM 727 C C . ILE A 1 96 ? 4.450 -4.541 -21.597 1.00 81.56 96 ILE A C 1
ATOM 729 O O . ILE A 1 96 ? 3.717 -5.366 -22.143 1.00 81.56 96 ILE A O 1
ATOM 733 N N . LEU A 1 97 ? 4.537 -4.451 -20.267 1.00 81.50 97 LEU A N 1
ATOM 734 C CA . LEU A 1 97 ? 3.783 -5.334 -19.369 1.00 81.50 97 LEU A CA 1
ATOM 735 C C . LEU A 1 97 ? 2.267 -5.181 -19.545 1.00 81.50 97 LEU A C 1
ATOM 737 O O . LEU A 1 97 ? 1.541 -6.174 -19.534 1.00 81.50 97 LEU A O 1
ATOM 741 N N . ARG A 1 98 ? 1.777 -3.955 -19.769 1.00 81.88 98 ARG A N 1
ATOM 742 C CA . ARG A 1 98 ? 0.363 -3.703 -20.090 1.00 81.88 98 ARG A CA 1
ATOM 743 C C . ARG A 1 98 ? -0.039 -4.333 -21.418 1.00 81.88 98 ARG A C 1
ATOM 745 O O . ARG A 1 98 ? -1.087 -4.965 -21.472 1.00 81.88 98 ARG A O 1
ATOM 752 N N . MET A 1 99 ? 0.780 -4.200 -22.464 1.00 83.81 99 MET A N 1
ATOM 753 C CA . MET A 1 99 ? 0.509 -4.836 -23.760 1.00 83.81 99 MET A CA 1
ATOM 754 C C . MET A 1 99 ? 0.432 -6.358 -23.631 1.00 83.81 99 MET A C 1
ATOM 756 O O . MET A 1 99 ? -0.484 -6.964 -24.179 1.00 83.81 99 MET A O 1
ATOM 760 N N . LEU A 1 100 ? 1.343 -6.967 -22.866 1.00 81.62 100 LEU A N 1
ATOM 761 C CA . LEU A 1 100 ? 1.312 -8.405 -22.593 1.00 81.62 100 LEU A CA 1
ATOM 762 C C . LEU A 1 100 ? 0.032 -8.810 -21.854 1.00 81.62 100 LEU A C 1
ATOM 764 O O . LEU A 1 100 ? -0.635 -9.745 -22.279 1.00 81.62 100 LEU A O 1
ATOM 768 N N . ASN A 1 101 ? -0.363 -8.064 -20.820 1.00 80.88 101 ASN A N 1
ATOM 769 C CA . ASN A 1 101 ? -1.608 -8.321 -20.093 1.00 80.88 101 ASN A CA 1
ATOM 770 C C . ASN A 1 101 ? -2.863 -8.149 -20.974 1.00 80.88 101 ASN A C 1
ATOM 772 O O . ASN A 1 101 ? -3.860 -8.832 -20.781 1.00 80.88 101 ASN A O 1
ATOM 776 N N . MET A 1 102 ? -2.837 -7.241 -21.954 1.00 83.12 102 MET A N 1
ATOM 777 C CA . MET A 1 102 ? -3.933 -7.086 -22.920 1.00 83.12 102 MET A CA 1
ATOM 778 C C . MET A 1 102 ? -3.976 -8.222 -23.947 1.00 83.12 102 MET A C 1
ATOM 780 O O . MET A 1 102 ? -5.061 -8.635 -24.349 1.00 83.12 102 MET A O 1
ATOM 784 N N . ALA A 1 103 ? -2.812 -8.698 -24.392 1.00 83.81 103 ALA A N 1
ATOM 785 C CA . ALA A 1 103 ? -2.698 -9.769 -25.377 1.00 83.81 103 ALA A CA 1
ATOM 786 C C . ALA A 1 103 ? -3.008 -11.151 -24.780 1.00 83.81 103 ALA A C 1
ATOM 788 O O . ALA A 1 103 ? -3.542 -12.008 -25.480 1.00 83.81 103 ALA A O 1
ATOM 789 N N . ASP A 1 104 ? -2.707 -11.349 -23.496 1.00 84.31 104 ASP A N 1
ATOM 790 C CA . ASP A 1 104 ? -2.956 -12.585 -22.757 1.00 84.31 104 ASP A CA 1
ATOM 791 C C . ASP A 1 104 ? -3.555 -12.302 -21.364 1.00 84.31 104 ASP A C 1
ATOM 793 O O . ASP A 1 104 ? -2.905 -12.482 -20.331 1.00 84.31 104 ASP A O 1
ATOM 797 N N . PRO A 1 105 ? -4.823 -11.862 -21.300 1.00 78.44 105 PRO A N 1
ATOM 798 C CA . PRO A 1 105 ? -5.470 -11.485 -20.042 1.00 78.44 105 PRO A CA 1
ATOM 799 C C . PRO A 1 105 ? -5.727 -12.673 -19.109 1.00 78.44 105 PRO A C 1
ATOM 801 O O . PRO A 1 105 ? -6.100 -12.485 -17.951 1.00 78.44 105 PRO A O 1
ATOM 804 N N . ARG A 1 106 ? -5.589 -13.904 -19.614 1.00 81.56 106 ARG A N 1
ATOM 805 C CA . ARG A 1 106 ? -5.812 -15.141 -18.859 1.00 81.56 106 ARG A CA 1
ATOM 806 C C . ARG A 1 106 ? -4.510 -15.809 -18.421 1.00 81.56 106 ARG A C 1
ATOM 808 O O . ARG A 1 106 ? -4.580 -16.799 -17.695 1.00 81.56 106 ARG A O 1
ATOM 815 N N . GLY A 1 107 ? -3.354 -15.266 -18.809 1.00 75.38 107 GLY A N 1
ATOM 816 C CA . GLY A 1 107 ? -2.052 -15.851 -18.493 1.00 75.38 107 GLY A CA 1
ATOM 817 C C . GLY A 1 107 ? -1.886 -17.250 -19.089 1.00 75.38 107 GLY A C 1
ATOM 818 O O . GLY A 1 107 ? -1.281 -18.120 -18.463 1.00 75.38 107 GLY A O 1
ATOM 819 N N . GLU A 1 108 ? -2.489 -17.498 -20.252 1.00 78.44 108 GLU A N 1
ATOM 820 C CA . GLU A 1 108 ? -2.411 -18.781 -20.952 1.00 78.44 108 GLU A CA 1
ATOM 821 C C . GLU A 1 108 ? -1.009 -19.013 -21.531 1.00 78.44 108 GLU A C 1
ATOM 823 O O . GLU A 1 108 ? -0.587 -20.162 -21.716 1.00 78.44 108 GLU A O 1
ATOM 828 N N . ILE A 1 109 ? -0.248 -17.939 -21.764 1.00 73.31 109 ILE A N 1
ATOM 829 C CA . ILE A 1 109 ? 1.143 -18.020 -22.179 1.00 73.31 109 ILE A CA 1
ATOM 830 C C . ILE A 1 109 ? 1.994 -18.481 -20.993 1.00 73.31 109 ILE A C 1
ATOM 832 O O . ILE A 1 109 ? 2.353 -17.729 -20.085 1.00 73.31 109 ILE A O 1
ATOM 836 N N . THR A 1 110 ? 2.375 -19.753 -21.038 1.00 69.44 110 THR A N 1
ATOM 837 C CA . THR A 1 110 ? 3.269 -20.374 -20.061 1.00 69.44 110 THR A CA 1
ATOM 838 C C . THR A 1 110 ? 4.691 -20.402 -20.607 1.00 69.44 110 THR A C 1
ATOM 840 O O . THR A 1 110 ? 5.065 -21.267 -21.393 1.00 69.44 110 THR A O 1
ATOM 843 N N . TRP A 1 111 ? 5.503 -19.432 -20.193 1.00 71.88 111 TRP A N 1
ATOM 844 C CA . TRP A 1 111 ? 6.887 -19.322 -20.648 1.00 71.88 111 TRP A CA 1
ATOM 845 C C . TRP A 1 111 ? 7.770 -20.409 -20.030 1.00 71.88 111 TRP A C 1
ATOM 847 O O . TRP A 1 111 ? 7.948 -20.462 -18.810 1.00 71.88 111 TRP A O 1
ATOM 857 N N . LYS A 1 112 ? 8.399 -21.244 -20.861 1.00 77.69 112 LYS A N 1
ATOM 858 C CA . LYS A 1 112 ? 9.554 -22.055 -20.460 1.00 77.69 112 LYS A CA 1
ATOM 859 C C . LYS A 1 112 ? 10.838 -21.337 -20.861 1.00 77.69 112 LYS A C 1
ATOM 861 O O . LYS A 1 112 ? 10.866 -20.527 -21.781 1.00 77.69 112 LYS A O 1
ATOM 866 N N . LYS A 1 113 ? 11.949 -21.685 -20.206 1.00 65.38 113 LYS A N 1
ATOM 867 C CA . LYS A 1 113 ? 13.275 -21.098 -20.485 1.00 65.38 113 LYS A CA 1
ATOM 868 C C . LYS A 1 113 ? 13.690 -21.205 -21.966 1.00 65.38 113 LYS A C 1
ATOM 870 O O . LYS A 1 113 ? 14.404 -20.342 -22.457 1.00 65.38 113 LYS A O 1
ATOM 875 N N . GLN A 1 114 ? 13.230 -22.245 -22.663 1.00 69.75 114 GLN A N 1
ATOM 876 C CA . GLN A 1 114 ? 13.488 -22.476 -24.091 1.00 69.75 114 GLN A CA 1
ATOM 877 C C . GLN A 1 114 ? 12.698 -21.517 -25.004 1.00 69.75 114 GLN A C 1
ATOM 879 O O . GLN A 1 114 ? 13.152 -21.208 -26.100 1.00 69.75 114 GLN A O 1
ATOM 884 N N . ASP A 1 115 ? 11.564 -20.984 -24.540 1.00 75.75 115 ASP A N 1
ATOM 885 C CA . ASP A 1 115 ? 10.720 -20.067 -25.316 1.00 75.75 115 ASP A CA 1
ATOM 886 C C . ASP A 1 115 ? 11.272 -18.632 -25.300 1.00 75.75 115 ASP A C 1
ATOM 888 O O . ASP A 1 115 ? 11.015 -17.842 -26.209 1.00 75.75 115 ASP A O 1
ATOM 892 N N . SER A 1 116 ? 12.085 -18.288 -24.293 1.00 75.94 116 SER A N 1
ATOM 893 C CA . SER A 1 116 ? 12.680 -16.955 -24.154 1.00 75.94 116 SER A CA 1
ATOM 894 C C . SER A 1 116 ? 13.611 -16.603 -25.316 1.00 75.94 116 SER A C 1
ATOM 896 O O . SER A 1 116 ? 13.604 -15.467 -25.778 1.00 75.94 116 SER A O 1
ATOM 898 N N . GLU A 1 117 ? 14.379 -17.568 -25.824 1.00 80.19 117 GLU A N 1
ATOM 899 C CA . GLU A 1 117 ? 15.302 -17.350 -26.946 1.00 80.19 117 GLU A CA 1
ATOM 900 C C . GLU A 1 117 ? 14.543 -17.031 -28.241 1.00 80.19 117 GLU A C 1
ATOM 902 O O . GLU A 1 117 ? 14.895 -16.094 -28.960 1.00 80.19 117 GLU A O 1
ATOM 907 N N . ILE A 1 118 ? 13.447 -17.754 -28.493 1.00 79.31 118 ILE A N 1
ATOM 908 C CA . ILE A 1 118 ? 12.570 -17.532 -29.649 1.00 79.31 118 ILE A CA 1
ATOM 909 C C . ILE A 1 118 ? 11.906 -16.156 -29.554 1.00 79.31 118 ILE A C 1
ATOM 911 O O . ILE A 1 118 ? 11.866 -15.422 -30.542 1.00 79.31 118 ILE A O 1
ATOM 915 N N . MET A 1 119 ? 11.438 -15.765 -28.368 1.00 79.88 119 MET A N 1
ATOM 916 C CA . MET A 1 119 ? 10.843 -14.444 -28.166 1.00 79.88 119 MET A CA 1
ATOM 917 C C . MET A 1 119 ? 11.852 -13.320 -28.340 1.00 79.88 119 MET A C 1
ATOM 919 O O . MET A 1 119 ? 11.540 -12.335 -29.002 1.00 79.88 119 MET A O 1
ATOM 923 N N . ILE A 1 120 ? 13.066 -13.460 -27.803 1.00 83.81 120 ILE A N 1
ATOM 924 C CA . ILE A 1 120 ? 14.128 -12.468 -28.006 1.00 83.81 120 ILE A CA 1
ATOM 925 C C . ILE A 1 120 ? 14.416 -12.318 -29.504 1.00 83.81 120 ILE A C 1
ATOM 927 O O . ILE A 1 120 ? 14.523 -11.190 -29.989 1.00 83.81 120 ILE A O 1
ATOM 931 N N . ALA A 1 121 ? 14.478 -13.423 -30.253 1.00 84.81 121 ALA A N 1
ATOM 932 C CA . ALA A 1 121 ? 14.680 -13.393 -31.699 1.00 84.81 121 ALA A CA 1
ATOM 933 C C . ALA A 1 121 ? 13.520 -12.700 -32.439 1.00 84.81 121 ALA A C 1
ATOM 935 O O . ALA A 1 121 ? 13.765 -11.827 -33.273 1.00 84.81 121 ALA A O 1
ATOM 936 N N . LEU A 1 122 ? 12.269 -13.024 -32.098 1.00 83.44 122 LEU A N 1
ATOM 937 C CA . LEU A 1 122 ? 11.070 -12.387 -32.656 1.00 83.44 122 LEU A CA 1
ATOM 938 C C . LEU A 1 122 ? 11.031 -10.884 -32.365 1.00 83.44 122 LEU A C 1
ATOM 940 O O . LEU A 1 122 ? 10.871 -10.089 -33.289 1.00 83.44 122 LEU A O 1
ATOM 944 N N . PHE A 1 123 ? 11.230 -10.479 -31.109 1.00 85.12 123 PHE A N 1
ATOM 945 C CA . PHE A 1 123 ? 11.268 -9.067 -30.728 1.00 85.12 123 PHE A CA 1
ATOM 946 C C . PHE A 1 123 ? 12.401 -8.323 -31.435 1.00 85.12 123 PHE A C 1
ATOM 948 O O . PHE A 1 123 ? 12.188 -7.220 -31.932 1.00 85.12 123 PHE A O 1
ATOM 955 N N . SER A 1 124 ? 13.583 -8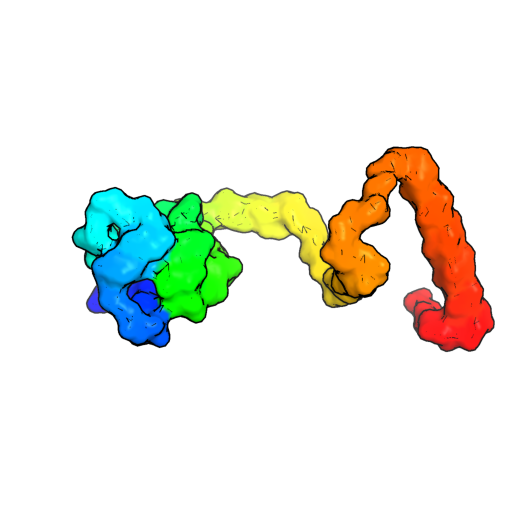.932 -31.544 1.00 86.81 124 SER A N 1
ATOM 956 C CA . SER A 1 124 ? 14.721 -8.346 -32.262 1.00 86.81 124 SER A CA 1
ATOM 957 C C . SER A 1 124 ? 14.413 -8.155 -33.747 1.00 86.81 124 SER A C 1
ATOM 959 O O . SER A 1 124 ? 14.740 -7.111 -34.314 1.00 86.81 124 SER A O 1
ATOM 961 N N . TYR A 1 125 ? 13.742 -9.128 -34.370 1.00 88.38 125 TYR A N 1
ATOM 962 C CA . TYR A 1 125 ? 13.314 -9.040 -35.762 1.00 88.38 125 TYR A CA 1
ATOM 963 C C . TYR A 1 125 ? 12.275 -7.932 -35.972 1.00 88.38 125 TYR A C 1
ATOM 965 O O . TYR A 1 125 ? 12.451 -7.092 -36.853 1.00 88.38 125 TYR A O 1
ATOM 973 N N . ILE A 1 126 ? 11.238 -7.878 -35.128 1.00 84.06 126 ILE A N 1
ATOM 974 C CA . ILE A 1 126 ? 10.192 -6.846 -35.183 1.00 84.06 126 ILE A CA 1
ATOM 975 C C . ILE A 1 126 ? 10.803 -5.456 -34.985 1.00 84.06 126 ILE A C 1
ATOM 977 O O . ILE A 1 126 ? 10.538 -4.555 -35.775 1.00 84.06 126 ILE A O 1
ATOM 981 N N . LEU A 1 127 ? 11.678 -5.280 -33.993 1.00 83.81 127 LEU A N 1
ATOM 982 C CA . LEU A 1 127 ? 12.365 -4.007 -33.761 1.00 83.81 127 LEU A CA 1
ATOM 983 C C . LEU A 1 127 ? 13.255 -3.609 -34.943 1.00 83.81 127 LEU A C 1
ATOM 985 O O . LEU A 1 127 ? 13.299 -2.435 -35.311 1.00 83.81 127 LEU A O 1
ATOM 989 N N . GLY A 1 128 ? 13.953 -4.570 -35.552 1.00 87.06 128 GLY A N 1
ATOM 990 C CA . GLY A 1 128 ? 14.738 -4.343 -36.764 1.00 87.06 128 GLY A CA 1
ATOM 991 C C . GLY A 1 128 ? 13.869 -3.876 -37.932 1.00 87.06 128 GLY A C 1
ATOM 992 O O . GLY A 1 128 ? 14.216 -2.908 -38.609 1.00 87.06 128 GLY A O 1
ATOM 993 N N . TRP A 1 129 ? 12.713 -4.512 -38.120 1.00 88.62 129 TRP A N 1
ATOM 994 C CA . TRP A 1 129 ? 11.740 -4.133 -39.138 1.00 88.62 129 TRP A CA 1
ATOM 995 C C . TRP A 1 129 ? 11.149 -2.739 -38.883 1.00 88.62 129 TRP A C 1
ATOM 997 O O . TRP A 1 129 ? 11.199 -1.893 -39.769 1.00 88.62 129 TRP A O 1
ATOM 1007 N N . MET A 1 130 ? 10.703 -2.432 -37.663 1.00 83.44 130 MET A N 1
ATOM 1008 C CA . MET A 1 130 ? 10.160 -1.107 -37.329 1.00 83.44 130 MET A CA 1
ATOM 1009 C C . MET A 1 130 ? 11.194 0.014 -37.519 1.00 83.44 130 MET A C 1
ATOM 1011 O O . MET A 1 130 ? 10.869 1.098 -38.001 1.00 83.44 130 MET A O 1
ATOM 1015 N N . ARG A 1 131 ? 12.469 -0.245 -37.198 1.00 84.00 131 ARG A N 1
ATOM 1016 C CA . ARG A 1 131 ? 13.573 0.693 -37.472 1.00 84.00 131 ARG A CA 1
ATOM 1017 C C . ARG A 1 131 ? 13.811 0.893 -38.967 1.00 84.00 131 ARG A C 1
ATOM 1019 O O . ARG A 1 131 ? 14.139 2.003 -39.377 1.00 84.00 131 ARG A O 1
ATOM 1026 N N . TYR A 1 132 ? 13.664 -0.160 -39.770 1.00 85.06 132 TYR A N 1
ATOM 1027 C CA . TYR A 1 132 ? 13.771 -0.082 -41.227 1.00 85.06 132 TYR A CA 1
ATOM 1028 C C . TYR A 1 132 ? 12.633 0.746 -41.842 1.00 85.06 132 TYR A C 1
ATOM 1030 O O . TYR A 1 132 ? 12.883 1.551 -42.735 1.00 85.06 132 TYR A O 1
ATOM 1038 N N . VAL A 1 133 ? 11.410 0.602 -41.325 1.00 84.94 133 VAL A N 1
ATOM 1039 C CA . VAL A 1 133 ? 10.227 1.358 -41.777 1.00 84.94 133 VAL A CA 1
ATOM 1040 C C . VAL A 1 133 ? 10.199 2.793 -41.207 1.00 84.94 133 VAL A C 1
ATOM 1042 O O . VAL A 1 133 ? 9.404 3.622 -41.638 1.00 84.94 133 VAL A O 1
ATOM 1045 N N . GLY A 1 134 ? 11.124 3.136 -40.301 1.00 77.81 134 GLY A N 1
ATOM 1046 C CA . GLY A 1 134 ? 11.272 4.483 -39.734 1.00 77.81 134 GLY A CA 1
ATOM 1047 C C . GLY A 1 134 ? 10.325 4.791 -38.570 1.00 77.81 134 GLY A C 1
ATOM 1048 O O . GLY A 1 134 ? 10.187 5.948 -38.186 1.00 77.81 134 GLY A O 1
ATOM 1049 N N . GLU A 1 135 ? 9.687 3.775 -37.990 1.00 73.56 135 GLU A N 1
ATOM 1050 C CA . GLU A 1 135 ? 8.670 3.918 -36.939 1.00 73.56 135 GLU A CA 1
ATOM 1051 C C . GLU A 1 135 ? 9.260 4.024 -35.523 1.00 73.56 135 GLU A C 1
ATOM 1053 O O . GLU A 1 135 ? 8.552 4.354 -34.574 1.00 73.56 135 GLU A O 1
ATOM 1058 N N . VAL A 1 136 ? 10.562 3.761 -35.359 1.00 65.88 136 VAL A N 1
ATOM 1059 C CA . VAL A 1 136 ? 11.268 3.868 -34.073 1.00 65.88 136 VAL A CA 1
ATOM 1060 C C . VAL A 1 136 ? 12.424 4.865 -34.209 1.00 65.88 136 VAL A C 1
ATOM 1062 O O . VAL A 1 136 ? 13.282 4.658 -35.075 1.00 65.88 136 VAL A O 1
ATOM 1065 N N . PRO A 1 137 ? 12.496 5.916 -33.366 1.00 57.84 137 PRO A N 1
ATOM 1066 C CA . PRO A 1 137 ? 13.618 6.849 -33.360 1.00 57.84 137 PRO A CA 1
ATOM 1067 C C . PRO A 1 137 ? 14.945 6.109 -33.150 1.00 57.84 137 PRO A C 1
ATOM 1069 O O . PRO A 1 137 ? 15.036 5.212 -32.309 1.00 57.84 137 PRO A O 1
ATOM 1072 N N . LYS A 1 138 ? 15.984 6.474 -33.908 1.00 60.19 138 LYS A N 1
ATOM 1073 C CA . LYS A 1 138 ? 17.354 6.066 -33.573 1.00 60.19 138 LYS A CA 1
ATOM 1074 C C . LYS A 1 138 ? 17.791 6.906 -32.372 1.00 60.19 138 LYS A C 1
ATOM 1076 O O . LYS A 1 138 ? 17.866 8.124 -32.508 1.00 60.19 138 LYS A O 1
ATOM 1081 N N . GLU A 1 139 ? 17.987 6.255 -31.228 1.00 56.75 139 GLU A N 1
ATOM 1082 C CA . GLU A 1 139 ? 18.671 6.835 -30.060 1.00 56.75 139 GLU A CA 1
ATOM 1083 C C . GLU A 1 139 ? 20.117 7.215 -30.404 1.00 56.75 139 GLU A C 1
ATOM 1085 O O . GLU A 1 139 ? 20.755 6.461 -31.182 1.00 56.75 139 GLU A O 1
#

Secondary structure (DSSP, 8-state):
--S-HHHHHHHHHHHHT---HHHHHHHTT-S-THHHHHHHHTSSPPPGGGHHHHHHHHT--HHHHHHHHHHHH-HHHHHHHHHHT-----HHHHHHHHHHHHH-TT------HHHHHHHHHHHHHHHHHHHHHT-S---

Foldseek 3Di:
DAPQPLLCVLVVLQVQQPDDLVQLCVQLVPPDSVVSVCSNNVVDPDDLVSLVSSCVSSVHDSVVSSLSSCCRPPVPVSVVCVVVVDDDCPPVNVVVVVVVCVVCVPVPDDDDPVVVVVVVVVVVVVVVVCVVVVNDDDD

Sequence (139 aa):
MTNSPTAAFLSTAIESSGLTQREIAGRAGLPKPNVLSMMKRGETKVPIERIPALAEACDCDPQEFLRIAMTEYHPEAWGVLNVVFDPKLSDRDLGILRMLNMADPRGEITWKKQDSEIMIALFSYILGWMRYVGEVPKE

pLDDT: mean 87.14, std 10.9, range [55.22, 98.06]

Organism: NCBI:txid1031541